Protein AF-A0A442M787-F1 (afdb_monomer)

Structure (mmCIF, N/CA/C/O backbone):
data_AF-A0A442M787-F1
#
_entry.id   AF-A0A442M787-F1
#
loop_
_atom_site.group_PDB
_atom_site.id
_atom_site.type_symbol
_atom_site.label_atom_id
_atom_site.label_alt_id
_atom_site.label_comp_id
_atom_site.label_asym_id
_atom_site.label_entity_id
_atom_site.label_seq_id
_atom_site.pdbx_PDB_ins_code
_atom_site.Cartn_x
_atom_site.Cartn_y
_atom_site.Cartn_z
_atom_site.occupancy
_atom_site.B_iso_or_equiv
_atom_site.auth_seq_id
_atom_site.auth_comp_id
_atom_site.auth_asym_id
_atom_site.auth_atom_id
_atom_site.pdbx_PDB_model_num
ATOM 1 N N . MET A 1 1 ? -16.142 -6.044 29.578 1.00 60.75 1 MET A N 1
ATOM 2 C CA . MET A 1 1 ? -14.781 -5.580 29.220 1.00 60.75 1 MET A CA 1
ATOM 3 C C . MET A 1 1 ? -14.804 -5.145 27.765 1.00 60.75 1 MET A C 1
ATOM 5 O O . MET A 1 1 ? -15.437 -5.824 26.966 1.00 60.75 1 MET A O 1
ATOM 9 N N . THR A 1 2 ? -14.197 -4.014 27.416 1.00 80.69 2 THR A N 1
ATOM 10 C CA . THR A 1 2 ? -14.057 -3.594 26.015 1.00 80.69 2 THR A CA 1
ATOM 11 C C . THR A 1 2 ? -13.002 -4.464 25.328 1.00 80.69 2 THR A C 1
ATOM 13 O O . THR A 1 2 ? -11.951 -4.735 25.904 1.00 80.69 2 THR A O 1
ATOM 16 N N . ALA A 1 3 ? -13.282 -4.941 24.113 1.00 85.12 3 ALA A N 1
ATOM 17 C CA . ALA A 1 3 ? -12.311 -5.724 23.349 1.00 85.12 3 ALA A CA 1
ATOM 18 C C . ALA A 1 3 ? -11.060 -4.873 23.031 1.00 85.12 3 ALA A C 1
ATOM 20 O O . ALA A 1 3 ? -11.223 -3.689 22.701 1.00 85.12 3 ALA A O 1
ATOM 21 N N . PRO A 1 4 ? -9.838 -5.434 23.087 1.00 93.00 4 PRO A N 1
AT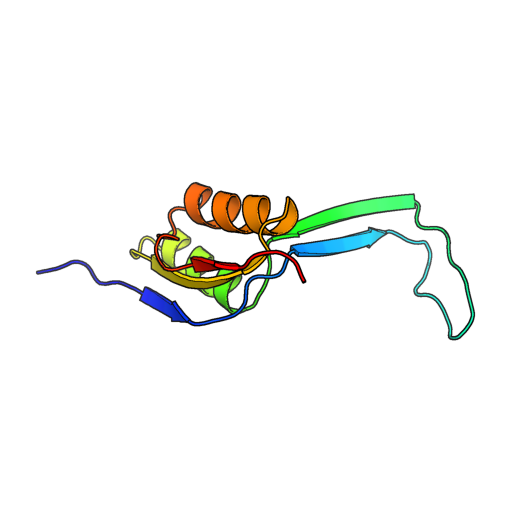OM 22 C CA . PRO A 1 4 ? -8.616 -4.694 22.781 1.00 93.00 4 PRO A CA 1
ATOM 23 C C . PRO A 1 4 ? -8.618 -4.162 21.336 1.00 93.00 4 PRO A C 1
ATOM 25 O O . PRO A 1 4 ? -9.274 -4.719 20.451 1.00 93.00 4 PRO A O 1
ATOM 28 N N . LEU A 1 5 ? -7.907 -3.054 21.118 1.00 96.56 5 LEU A N 1
ATOM 29 C CA . LEU A 1 5 ? -7.726 -2.390 19.825 1.00 96.56 5 LEU A CA 1
ATOM 30 C C . LEU A 1 5 ? -6.231 -2.153 19.598 1.00 96.56 5 LEU A C 1
ATOM 32 O O . LEU A 1 5 ? -5.564 -1.591 20.465 1.00 96.56 5 LEU A O 1
ATOM 36 N N . VAL A 1 6 ? -5.726 -2.543 18.429 1.00 98.19 6 VAL A N 1
ATOM 37 C CA . VAL A 1 6 ? -4.372 -2.214 17.969 1.00 98.19 6 VAL A CA 1
ATOM 38 C C . VAL A 1 6 ? -4.454 -1.059 16.981 1.00 98.19 6 VAL A C 1
ATOM 40 O O . VAL A 1 6 ? -4.896 -1.231 15.843 1.00 98.19 6 VAL A O 1
ATOM 43 N N . THR A 1 7 ? -4.000 0.114 17.408 1.00 98.25 7 THR A N 1
ATOM 44 C CA . THR A 1 7 ? -3.854 1.276 16.530 1.00 98.25 7 THR A CA 1
ATOM 45 C C . THR A 1 7 ? -2.433 1.327 15.994 1.00 98.25 7 THR A C 1
ATOM 47 O O . THR A 1 7 ? -1.479 1.380 16.768 1.00 98.25 7 THR A O 1
ATOM 50 N N . VAL A 1 8 ? -2.289 1.335 14.672 1.00 98.69 8 VAL A N 1
ATOM 51 C CA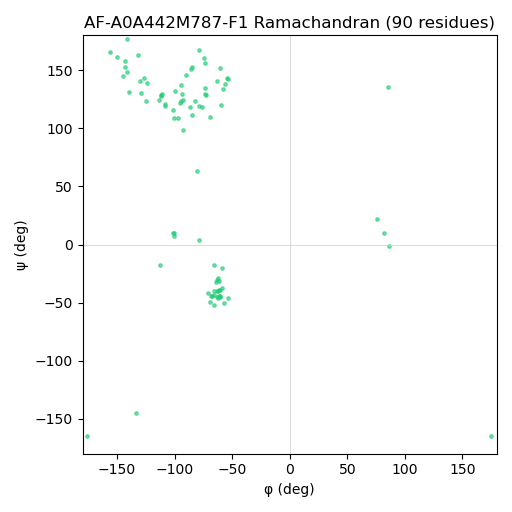 . VAL A 1 8 ? -0.992 1.439 14.005 1.00 98.69 8 VAL A CA 1
ATOM 52 C C . VAL A 1 8 ? -0.860 2.817 13.379 1.00 98.69 8 VAL A C 1
ATOM 54 O O . VAL A 1 8 ? -1.658 3.196 12.528 1.00 98.69 8 VAL A O 1
ATOM 57 N N . PHE A 1 9 ? 0.165 3.558 13.793 1.00 98.50 9 PHE A N 1
ATOM 58 C CA . PHE A 1 9 ? 0.568 4.808 13.159 1.00 98.50 9 PHE A CA 1
ATOM 59 C C . PHE A 1 9 ? 1.779 4.537 12.268 1.00 98.50 9 PHE A C 1
ATOM 61 O O . PHE A 1 9 ? 2.832 4.136 12.767 1.00 98.50 9 PHE A O 1
ATOM 68 N N . GLY A 1 10 ? 1.654 4.716 10.954 1.00 97.75 10 GLY A N 1
ATOM 69 C CA . GLY A 1 10 ? 2.772 4.414 10.064 1.00 97.75 10 GLY A CA 1
ATOM 70 C C . GLY A 1 10 ? 2.483 4.543 8.577 1.00 97.75 10 GLY A C 1
ATOM 71 O O . GLY A 1 10 ? 1.498 5.144 8.156 1.00 97.75 10 GLY A O 1
ATOM 72 N N . SER A 1 11 ? 3.383 3.977 7.772 1.00 97.75 11 SER A N 1
ATOM 73 C CA . SER A 1 11 ? 3.335 4.100 6.317 1.00 97.75 11 SER A CA 1
ATOM 74 C C . SER A 1 11 ? 2.450 3.053 5.637 1.00 97.75 11 SER A C 1
ATOM 76 O O . SER A 1 11 ? 2.319 1.914 6.104 1.00 97.75 11 SER A O 1
ATOM 78 N N . LEU A 1 12 ? 1.907 3.461 4.489 1.00 98.31 12 LEU A N 1
ATOM 79 C CA . LEU A 1 12 ? 1.201 2.650 3.500 1.00 98.31 12 LEU A CA 1
ATOM 80 C C . LEU A 1 12 ? 1.906 2.860 2.165 1.00 98.31 12 LEU A C 1
ATOM 82 O O . LEU A 1 12 ? 2.065 4.004 1.749 1.00 98.31 12 LEU A O 1
ATOM 86 N N . HIS A 1 13 ? 2.363 1.788 1.528 1.00 97.00 13 HIS A N 1
ATOM 87 C CA . HIS A 1 13 ? 3.064 1.870 0.246 1.00 97.00 13 HIS A CA 1
ATOM 88 C C . HIS A 1 13 ? 2.358 1.010 -0.792 1.00 97.00 13 HIS A C 1
ATOM 90 O O . HIS A 1 13 ? 1.960 -0.115 -0.489 1.00 97.00 13 HIS A O 1
ATOM 96 N N . TYR A 1 14 ? 2.252 1.522 -2.012 1.00 97.25 14 TYR A N 1
ATOM 97 C CA . TYR A 1 14 ? 1.879 0.730 -3.173 1.00 97.25 14 TYR A CA 1
ATOM 98 C C . TYR A 1 14 ? 3.165 0.230 -3.835 1.00 97.25 14 TYR A C 1
ATOM 100 O O . TYR A 1 14 ? 3.852 0.976 -4.532 1.00 97.25 14 TYR A O 1
ATOM 108 N N . ASP A 1 15 ? 3.536 -1.013 -3.545 1.00 96.56 15 ASP A N 1
ATOM 109 C CA . ASP A 1 15 ? 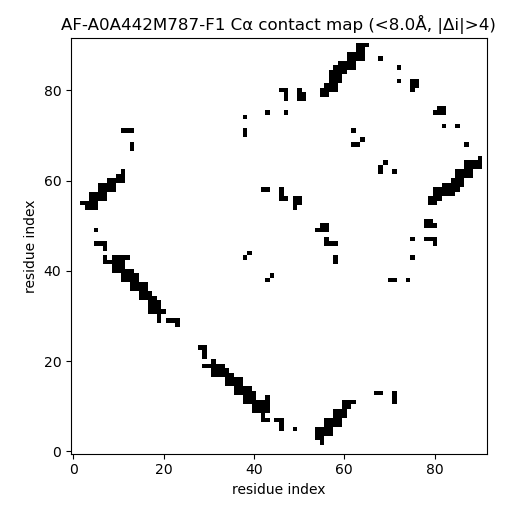4.776 -1.608 -4.029 1.00 96.56 15 ASP A CA 1
ATOM 110 C C . ASP A 1 15 ? 4.566 -2.118 -5.465 1.00 96.56 15 ASP A C 1
ATOM 112 O O . ASP A 1 15 ? 3.684 -2.942 -5.719 1.00 96.56 15 ASP A O 1
ATOM 116 N N . ILE A 1 16 ? 5.389 -1.652 -6.407 1.00 96.44 16 ILE A N 1
ATOM 117 C CA . ILE A 1 16 ? 5.405 -2.132 -7.796 1.00 96.44 16 ILE A CA 1
ATOM 118 C C . ILE A 1 16 ? 6.515 -3.171 -7.922 1.00 96.44 16 ILE A C 1
ATOM 120 O O . ILE A 1 16 ? 7.701 -2.844 -7.870 1.00 96.44 16 ILE A O 1
ATOM 124 N N . MET A 1 17 ? 6.127 -4.432 -8.074 1.00 95.88 17 MET A N 1
ATOM 125 C CA . MET A 1 17 ? 7.054 -5.545 -8.256 1.00 95.88 17 MET A CA 1
ATOM 126 C C . MET A 1 17 ? 7.202 -5.805 -9.753 1.00 95.88 17 MET A C 1
ATOM 128 O O . MET A 1 17 ? 6.210 -6.082 -10.422 1.00 95.88 17 MET A O 1
ATOM 132 N N . VAL A 1 18 ? 8.425 -5.723 -10.276 1.00 96.69 18 VAL A N 1
ATOM 133 C CA . VAL A 1 18 ? 8.731 -5.997 -11.687 1.00 96.69 18 VAL A CA 1
ATOM 134 C C . VAL A 1 18 ? 9.557 -7.272 -11.775 1.00 96.69 18 VAL A C 1
ATOM 136 O O . VAL A 1 18 ? 10.582 -7.396 -11.105 1.00 96.69 18 VAL A O 1
ATOM 139 N N . GLU A 1 19 ? 9.119 -8.205 -12.612 1.00 96.88 19 GLU A N 1
ATOM 140 C CA . GLU A 1 19 ? 9.852 -9.426 -12.929 1.00 96.88 19 GLU A CA 1
ATOM 141 C C . GLU A 1 19 ? 10.714 -9.185 -14.170 1.00 96.88 19 GLU A C 1
ATOM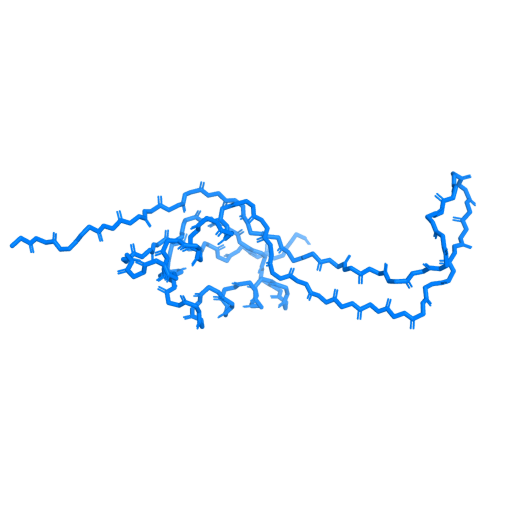 143 O O . GLU A 1 19 ? 10.233 -8.759 -15.226 1.00 96.88 19 GLU A O 1
ATOM 148 N N . ALA A 1 20 ? 12.015 -9.427 -14.033 1.00 96.88 20 ALA A N 1
ATOM 149 C CA . ALA A 1 20 ? 13.013 -9.203 -15.070 1.00 96.88 20 ALA A CA 1
ATOM 150 C C . ALA A 1 20 ? 14.080 -10.310 -15.025 1.00 96.88 20 ALA A C 1
ATOM 152 O O . ALA A 1 20 ? 14.243 -10.945 -13.982 1.00 96.88 20 ALA A O 1
ATOM 153 N N . PRO A 1 21 ? 14.812 -10.550 -16.129 1.00 96.19 21 PRO A N 1
ATOM 154 C CA . PRO A 1 21 ? 15.852 -11.580 -16.165 1.00 96.19 21 PRO A CA 1
ATOM 155 C C . PRO A 1 21 ? 16.995 -11.343 -15.166 1.00 96.19 21 PRO A C 1
ATOM 157 O O . PRO A 1 21 ? 17.576 -1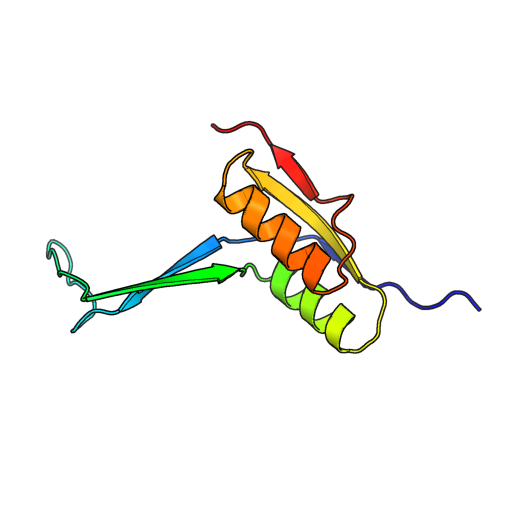2.305 -14.673 1.00 96.19 21 PRO A O 1
ATOM 160 N N . ASP A 1 22 ? 17.318 -10.078 -14.875 1.00 95.25 22 ASP A N 1
ATOM 161 C CA . ASP A 1 22 ? 18.337 -9.683 -13.897 1.00 95.25 22 ASP A CA 1
ATOM 162 C C . ASP A 1 22 ? 18.060 -8.261 -13.369 1.00 95.25 22 ASP A C 1
ATOM 164 O O . ASP A 1 22 ? 17.273 -7.498 -13.942 1.00 95.25 22 ASP A O 1
ATOM 168 N N . ARG A 1 23 ? 18.718 -7.887 -12.270 1.00 95.19 23 ARG A N 1
ATOM 169 C CA . ARG A 1 23 ? 18.695 -6.531 -11.721 1.00 95.19 23 ARG A CA 1
ATOM 170 C C . ARG A 1 23 ? 19.548 -5.599 -12.597 1.00 95.19 23 ARG A C 1
ATOM 172 O O . ARG A 1 23 ? 20.728 -5.893 -12.790 1.00 95.19 23 ARG A O 1
ATOM 179 N N . PRO A 1 24 ? 19.023 -4.433 -13.024 1.00 95.75 24 PRO A N 1
ATOM 180 C CA . PRO A 1 24 ? 19.781 -3.489 -13.840 1.00 95.75 24 PRO A CA 1
ATOM 181 C C . PRO A 1 24 ? 21.096 -3.059 -13.186 1.00 95.75 24 PRO A C 1
ATOM 183 O O . PRO A 1 24 ? 21.145 -2.751 -11.987 1.00 95.75 24 PRO A O 1
ATOM 186 N N . ARG A 1 25 ? 22.160 -2.974 -13.986 1.00 96.69 25 ARG A N 1
ATOM 187 C CA . ARG A 1 25 ? 23.399 -2.292 -13.595 1.00 96.69 25 ARG A CA 1
ATOM 188 C C . ARG A 1 25 ? 23.244 -0.778 -13.743 1.00 96.69 25 ARG A C 1
ATOM 190 O O . ARG A 1 25 ? 22.311 -0.267 -14.359 1.00 96.69 25 ARG A O 1
ATOM 197 N N . LYS A 1 26 ? 24.190 -0.022 -13.181 1.00 96.88 26 LYS A N 1
ATOM 198 C CA . LYS A 1 26 ? 24.199 1.441 -13.307 1.00 96.88 26 LYS A CA 1
ATOM 199 C C . LYS A 1 26 ? 24.285 1.844 -14.787 1.00 96.88 26 LYS A C 1
ATOM 201 O O . LYS A 1 26 ? 25.273 1.530 -15.442 1.00 96.88 26 LYS A O 1
ATOM 206 N N . GLY A 1 27 ? 23.282 2.578 -15.267 1.00 97.00 27 GLY A N 1
ATOM 207 C CA . GLY A 1 27 ? 23.204 3.073 -16.647 1.00 97.00 27 GLY A CA 1
ATOM 208 C C . GLY A 1 27 ? 22.591 2.093 -17.650 1.00 97.00 27 GLY A C 1
ATOM 209 O O . GLY A 1 27 ? 22.451 2.436 -18.818 1.00 97.00 27 GLY A O 1
ATOM 210 N N . GLU A 1 28 ? 22.209 0.896 -17.214 1.00 97.44 28 GLU A N 1
ATOM 211 C CA . GLU A 1 28 ? 21.569 -0.104 -18.063 1.00 97.44 28 GLU A CA 1
ATOM 212 C C . GLU A 1 28 ? 20.042 0.054 -18.050 1.00 97.44 28 GLU A C 1
ATOM 214 O O . GLU A 1 28 ? 19.448 0.390 -17.025 1.00 97.44 28 GLU A O 1
ATOM 219 N N . THR A 1 29 ? 19.403 -0.225 -19.189 1.00 95.94 29 THR A N 1
ATOM 220 C CA . THR A 1 29 ? 17.948 -0.403 -19.283 1.00 95.94 29 THR A CA 1
ATOM 221 C C . THR A 1 29 ? 17.655 -1.881 -19.513 1.00 95.94 29 THR A C 1
ATOM 223 O O . THR A 1 29 ? 18.085 -2.436 -20.520 1.00 95.94 29 THR A O 1
ATOM 226 N N . VAL A 1 30 ? 16.921 -2.513 -18.591 1.00 96.38 30 VAL A N 1
ATOM 227 C CA . VAL A 1 30 ? 16.506 -3.923 -18.689 1.00 96.38 30 VAL A CA 1
ATOM 228 C C . VAL A 1 30 ? 14.997 -3.987 -18.889 1.00 96.38 30 VAL A C 1
ATOM 230 O O . VAL A 1 30 ? 14.238 -3.399 -18.120 1.00 96.38 30 VAL A O 1
ATOM 233 N N . THR A 1 31 ? 14.553 -4.720 -19.907 1.00 96.69 31 THR A N 1
ATOM 234 C CA . THR A 1 31 ? 13.129 -4.964 -20.155 1.00 96.69 31 THR A CA 1
ATOM 235 C C . THR A 1 31 ? 12.613 -6.057 -19.219 1.00 96.69 31 THR A C 1
ATOM 237 O O . THR A 1 31 ? 13.088 -7.193 -19.250 1.00 96.69 31 THR A O 1
ATOM 240 N N . GLY A 1 32 ? 11.634 -5.713 -18.378 1.00 96.38 32 GLY A N 1
ATOM 241 C CA . GLY A 1 32 ? 10.869 -6.687 -17.599 1.00 96.38 32 GLY A CA 1
ATOM 242 C C . GLY A 1 32 ? 9.873 -7.452 -18.472 1.00 96.38 32 GLY A C 1
ATOM 243 O O . GLY A 1 32 ? 9.519 -7.004 -19.560 1.00 96.38 32 GLY A O 1
ATOM 244 N N . HIS A 1 33 ? 9.411 -8.603 -17.995 1.00 97.12 33 HIS A N 1
ATOM 245 C CA . HIS A 1 33 ? 8.429 -9.436 -18.705 1.00 97.12 33 HIS A CA 1
ATOM 246 C C . HIS A 1 33 ? 7.069 -9.498 -18.000 1.00 97.12 33 HIS A C 1
ATOM 248 O O . HIS A 1 33 ? 6.072 -9.827 -18.637 1.00 97.12 33 HIS A O 1
ATOM 254 N N . ALA A 1 34 ? 7.006 -9.143 -16.717 1.00 97.62 34 ALA A N 1
ATOM 255 C CA . ALA A 1 34 ? 5.760 -8.998 -15.976 1.00 97.62 34 ALA A CA 1
ATOM 256 C C . ALA A 1 34 ? 5.907 -7.948 -14.871 1.00 97.62 34 ALA A C 1
ATOM 258 O O . ALA A 1 34 ? 7.014 -7.604 -14.450 1.00 97.62 34 ALA A O 1
ATOM 259 N N . TRP A 1 35 ? 4.777 -7.444 -14.385 1.00 97.00 35 TRP A N 1
ATOM 260 C CA . TRP A 1 35 ? 4.730 -6.654 -13.163 1.00 97.00 35 TRP A CA 1
ATOM 261 C C . TRP A 1 35 ? 3.451 -6.963 -12.390 1.00 97.00 35 TRP A C 1
ATOM 263 O O . TRP A 1 35 ? 2.433 -7.334 -12.976 1.00 97.00 35 TRP A O 1
ATOM 273 N N . GLN A 1 36 ? 3.503 -6.795 -11.073 1.00 96.50 36 GLN A N 1
ATOM 274 C CA . GLN A 1 36 ? 2.338 -6.919 -10.207 1.00 96.50 36 GLN A CA 1
ATOM 275 C C . GLN A 1 36 ? 2.398 -5.916 -9.050 1.00 96.50 36 GLN A C 1
ATOM 277 O O . GLN A 1 36 ? 3.482 -5.627 -8.530 1.00 96.50 36 GLN A O 1
ATOM 282 N N . PRO A 1 37 ? 1.249 -5.381 -8.614 1.00 96.06 37 PRO A N 1
ATOM 283 C CA . PRO A 1 37 ? 1.195 -4.519 -7.449 1.00 96.06 37 PRO A CA 1
ATOM 284 C C . PRO A 1 37 ? 1.093 -5.315 -6.148 1.00 96.06 37 PRO A C 1
ATOM 286 O O . PRO A 1 37 ? 0.510 -6.400 -6.091 1.00 96.06 37 PRO A O 1
ATOM 289 N N . LYS A 1 38 ? 1.585 -4.728 -5.059 1.00 95.88 38 LYS A N 1
ATOM 290 C CA . LYS A 1 38 ? 1.377 -5.230 -3.703 1.00 95.88 38 LYS A CA 1
ATOM 291 C C . LYS A 1 38 ? 1.114 -4.074 -2.746 1.00 95.88 38 LYS A C 1
ATOM 293 O O . LYS A 1 38 ? 1.860 -3.106 -2.696 1.00 95.88 38 LYS A O 1
ATOM 298 N N . CYS A 1 39 ? 0.065 -4.194 -1.940 1.00 96.50 39 CYS A N 1
ATOM 299 C CA . CYS A 1 39 ? -0.161 -3.261 -0.840 1.00 96.50 39 CYS A CA 1
ATOM 300 C C . CYS A 1 39 ? 0.799 -3.589 0.310 1.00 96.50 39 CYS A C 1
ATOM 302 O O . CYS A 1 39 ? 0.750 -4.688 0.869 1.00 96.50 39 CYS A O 1
ATOM 304 N N . GLY A 1 40 ? 1.664 -2.636 0.638 1.00 94.62 40 GLY A N 1
ATOM 305 C CA . GLY A 1 40 ? 2.719 -2.751 1.632 1.00 94.62 40 GLY A CA 1
ATOM 306 C C . GLY A 1 40 ? 2.774 -1.549 2.575 1.00 94.62 40 GLY A C 1
ATOM 307 O O . GLY A 1 40 ? 1.759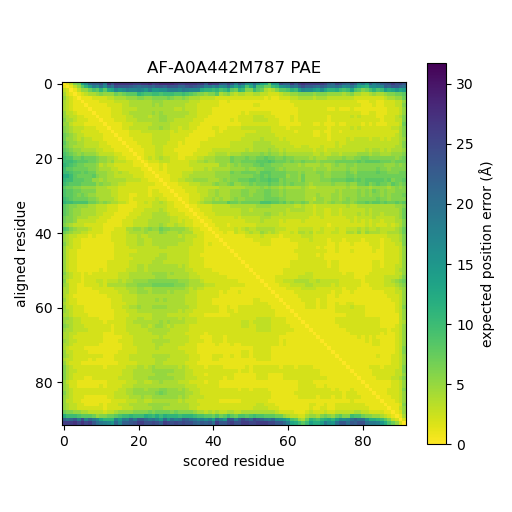 -0.969 2.964 1.00 94.62 40 GLY A O 1
ATOM 308 N N . GLY A 1 41 ? 3.992 -1.187 2.975 1.00 95.50 41 GLY A N 1
ATOM 309 C CA . GLY A 1 41 ? 4.242 -0.273 4.089 1.00 95.50 41 GLY A CA 1
ATOM 310 C C . GLY A 1 41 ? 4.265 -1.015 5.426 1.00 95.50 41 GLY A C 1
ATOM 311 O O . GLY A 1 41 ? 3.442 -1.890 5.705 1.00 95.50 41 GLY A O 1
ATOM 312 N N . LYS A 1 42 ? 5.252 -0.699 6.274 1.00 97.25 42 LYS A N 1
ATOM 313 C CA . LYS A 1 42 ? 5.432 -1.402 7.558 1.00 97.25 42 LYS A CA 1
ATOM 314 C C . LYS A 1 42 ? 4.194 -1.247 8.449 1.00 97.25 42 LYS A C 1
ATOM 316 O O . LYS A 1 42 ? 3.798 -2.222 9.080 1.00 97.25 42 LYS A O 1
ATOM 321 N N . GLY A 1 43 ? 3.577 -0.061 8.449 1.00 98.00 43 GLY A N 1
ATOM 322 C CA . GLY A 1 43 ? 2.352 0.211 9.201 1.00 98.00 43 GLY A CA 1
ATOM 323 C C . GLY A 1 43 ? 1.168 -0.602 8.678 1.00 98.00 43 GLY A C 1
ATOM 324 O O . GLY A 1 43 ? 0.571 -1.366 9.434 1.00 98.00 43 GLY A O 1
ATOM 325 N N . GLY A 1 44 ? 0.903 -0.539 7.369 1.00 97.88 44 GLY A N 1
ATOM 326 C CA . GLY A 1 44 ? -0.147 -1.347 6.738 1.00 97.88 44 GLY A CA 1
ATOM 327 C C . GLY A 1 44 ? -0.014 -2.846 7.031 1.00 97.88 44 GLY A C 1
ATOM 328 O O . GLY A 1 44 ? -0.979 -3.488 7.446 1.00 97.88 44 GLY A O 1
ATOM 329 N N . ASN A 1 45 ? 1.199 -3.395 6.915 1.00 98.25 45 ASN A N 1
ATOM 330 C CA . ASN A 1 45 ? 1.465 -4.808 7.201 1.00 98.25 45 ASN A CA 1
ATOM 331 C C . ASN A 1 45 ? 1.182 -5.186 8.664 1.00 98.25 45 ASN A C 1
ATOM 333 O O . ASN A 1 45 ? 0.631 -6.259 8.922 1.00 98.25 45 ASN A O 1
ATOM 337 N N . GLN A 1 46 ? 1.536 -4.327 9.623 1.00 98.56 46 GLN A N 1
ATOM 338 C CA . GLN A 1 46 ? 1.264 -4.567 11.043 1.00 98.56 46 GLN A CA 1
ATOM 339 C C . GLN A 1 46 ? -0.237 -4.502 11.349 1.00 98.56 46 GLN A C 1
ATOM 341 O O . GLN A 1 46 ? -0.751 -5.398 12.018 1.00 98.56 46 GLN A O 1
ATOM 346 N N . ALA A 1 47 ? -0.953 -3.509 10.809 1.00 98.44 47 ALA A N 1
ATOM 347 C CA . ALA A 1 47 ? -2.393 -3.348 11.029 1.00 98.44 47 ALA A CA 1
ATOM 348 C C . ALA A 1 47 ? -3.185 -4.552 10.493 1.00 98.44 47 ALA A C 1
ATOM 350 O O . ALA A 1 47 ? -3.995 -5.159 11.194 1.00 98.44 47 ALA A O 1
ATOM 351 N N . VAL A 1 48 ? -2.859 -4.980 9.271 1.00 98.25 48 VAL A N 1
ATOM 352 C CA . VAL A 1 48 ? -3.434 -6.181 8.655 1.00 98.25 48 VAL A CA 1
ATOM 353 C C . VAL A 1 48 ? -3.111 -7.442 9.457 1.00 98.25 48 VAL A C 1
ATOM 355 O O . VAL A 1 48 ? -3.962 -8.320 9.588 1.00 98.25 48 VAL A O 1
ATOM 358 N N . SER A 1 49 ? -1.895 -7.558 9.994 1.00 98.25 49 SER A N 1
ATOM 359 C CA . SER A 1 49 ? -1.508 -8.720 10.802 1.00 98.25 49 SER A CA 1
ATOM 360 C C . SER A 1 49 ? -2.300 -8.790 12.109 1.00 98.25 49 SER A C 1
ATOM 362 O O . SER A 1 49 ? -2.753 -9.870 12.478 1.00 98.25 49 SER A O 1
ATOM 364 N N . ALA A 1 50 ? -2.536 -7.650 12.767 1.00 98.00 50 ALA A N 1
ATOM 365 C CA . ALA A 1 50 ? -3.377 -7.582 13.960 1.00 98.00 50 ALA A CA 1
ATOM 366 C C . ALA A 1 50 ? -4.834 -7.977 13.662 1.00 98.00 50 ALA A C 1
ATOM 368 O O . ALA A 1 50 ? -5.397 -8.808 14.377 1.00 98.00 50 ALA A O 1
ATOM 369 N N . ALA A 1 51 ? -5.410 -7.462 12.568 1.00 97.69 51 ALA A N 1
ATOM 370 C CA . ALA A 1 51 ? -6.759 -7.829 12.131 1.00 97.69 51 ALA A CA 1
ATOM 371 C C . ALA A 1 51 ? -6.880 -9.3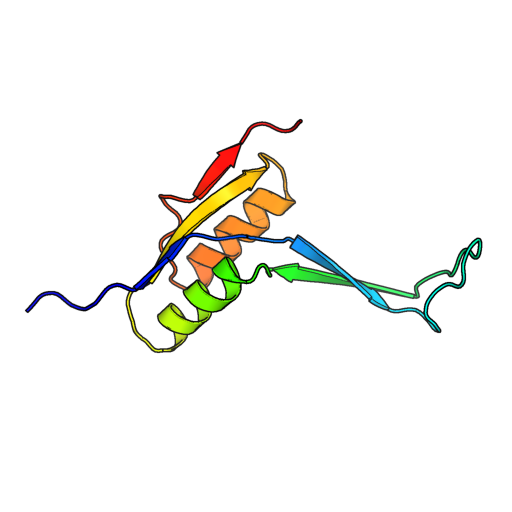33 11.826 1.00 97.69 51 ALA A C 1
ATOM 373 O O . ALA A 1 51 ? -7.810 -9.995 12.284 1.00 97.69 51 ALA A O 1
ATOM 374 N N . ARG A 1 52 ? -5.892 -9.908 11.127 1.00 97.25 52 ARG A N 1
ATOM 375 C CA . ARG A 1 52 ? -5.817 -11.354 10.842 1.00 97.25 52 ARG A CA 1
ATOM 376 C C . ARG A 1 52 ? -5.698 -12.220 12.095 1.00 97.25 52 ARG A C 1
ATOM 378 O O . ARG A 1 52 ? -6.158 -13.355 12.077 1.00 97.25 52 ARG A O 1
ATOM 385 N N . ALA A 1 53 ? -5.104 -11.698 13.165 1.00 97.25 53 ALA A N 1
ATOM 386 C CA . ALA A 1 53 ? -5.031 -12.369 14.460 1.00 97.25 53 ALA A CA 1
ATOM 387 C C . ALA A 1 53 ? -6.341 -12.272 15.273 1.00 97.25 53 ALA A C 1
ATOM 389 O O . ALA A 1 53 ? -6.385 -12.720 16.416 1.00 97.25 53 ALA A O 1
ATOM 390 N N . GLY A 1 54 ? -7.404 -11.680 14.713 1.00 96.31 54 GLY A N 1
ATOM 391 C CA . GLY A 1 54 ? -8.707 -11.541 15.368 1.00 96.31 54 GLY A CA 1
ATOM 392 C C . GLY A 1 54 ? -8.804 -10.359 16.335 1.00 96.31 54 GLY A C 1
ATOM 393 O O . GLY A 1 54 ? -9.790 -10.242 17.063 1.00 96.31 54 GLY A O 1
ATOM 394 N N . VAL A 1 55 ? -7.808 -9.469 16.356 1.00 97.19 55 VAL A N 1
ATOM 395 C CA . VAL A 1 55 ? -7.832 -8.253 17.177 1.00 97.19 55 VAL A CA 1
ATOM 396 C C . VAL A 1 55 ? -8.350 -7.096 16.333 1.00 97.19 55 VAL A C 1
ATOM 398 O O . VAL A 1 55 ? -7.948 -6.930 15.184 1.00 97.19 55 VAL A O 1
ATOM 401 N N . ARG A 1 56 ? -9.221 -6.251 16.898 1.00 97.62 56 ARG A N 1
ATOM 402 C CA . ARG A 1 56 ? -9.645 -5.028 16.202 1.00 97.62 56 ARG A CA 1
ATOM 403 C C . ARG A 1 56 ? -8.411 -4.189 15.877 1.00 97.62 56 ARG A C 1
ATOM 405 O O . ARG A 1 56 ? -7.572 -3.980 16.755 1.00 97.62 56 ARG A O 1
ATOM 412 N N . SER A 1 57 ? -8.315 -3.691 14.649 1.00 98.50 57 SER A N 1
ATOM 413 C CA . SER A 1 57 ? -7.188 -2.867 14.220 1.00 98.50 57 SER A CA 1
ATOM 414 C C . SER A 1 57 ? -7.656 -1.588 13.544 1.00 98.50 57 SER A C 1
ATOM 416 O O . SER A 1 57 ? -8.623 -1.610 12.787 1.00 98.50 57 SER A O 1
ATOM 418 N N . ALA A 1 58 ? -6.961 -0.487 13.821 1.00 98.50 58 ALA A N 1
ATOM 419 C CA . ALA A 1 58 ? -7.142 0.796 13.156 1.00 98.50 58 ALA A CA 1
ATOM 420 C C . ALA A 1 58 ? -5.805 1.301 12.609 1.00 98.50 58 ALA A C 1
ATOM 422 O O . ALA A 1 58 ? -4.761 1.125 13.242 1.00 98.50 58 ALA A O 1
ATOM 423 N N . MET A 1 59 ? -5.844 1.948 11.448 1.00 98.75 59 MET A N 1
ATOM 424 C CA . MET A 1 59 ? -4.679 2.528 10.791 1.00 98.75 59 MET A CA 1
ATOM 425 C C . MET A 1 59 ? -4.761 4.053 10.818 1.00 98.75 59 MET A C 1
ATOM 427 O O . MET A 1 59 ? -5.756 4.634 10.389 1.00 98.75 59 MET A O 1
ATOM 431 N N . ILE A 1 60 ? -3.684 4.694 11.269 1.00 98.75 60 ILE A N 1
ATOM 432 C CA . ILE A 1 60 ? -3.462 6.134 11.153 1.00 98.75 60 ILE A CA 1
ATOM 433 C C . ILE A 1 60 ? -2.283 6.353 10.205 1.00 98.75 60 ILE A C 1
ATOM 435 O O . ILE A 1 60 ? -1.184 5.842 10.425 1.00 98.75 60 ILE A O 1
ATOM 439 N N . GLY A 1 61 ? -2.507 7.128 9.152 1.00 97.56 61 GLY A N 1
ATOM 440 C CA . GLY A 1 61 ? -1.499 7.400 8.133 1.00 97.56 61 GLY A CA 1
ATOM 441 C C . GLY A 1 61 ? -2.008 8.393 7.100 1.00 97.56 61 GLY A C 1
ATOM 442 O O . GLY A 1 61 ? -3.011 9.073 7.318 1.00 97.56 61 GLY A O 1
ATOM 443 N N . ALA A 1 62 ? -1.321 8.476 5.966 1.00 97.69 62 ALA A N 1
ATOM 444 C CA . ALA A 1 62 ? -1.773 9.267 4.833 1.00 97.69 62 ALA A CA 1
ATOM 445 C C . ALA A 1 62 ? -1.474 8.553 3.514 1.00 97.69 62 ALA A C 1
ATOM 447 O O . ALA A 1 62 ? -0.482 7.832 3.411 1.00 97.69 62 ALA A O 1
ATOM 448 N N . VAL A 1 63 ? -2.331 8.784 2.527 1.00 97.75 63 VAL A N 1
ATOM 449 C CA . VAL A 1 63 ? -2.176 8.347 1.135 1.00 97.75 63 VAL A CA 1
ATOM 450 C C . VAL A 1 63 ? -2.438 9.526 0.197 1.00 97.75 63 VAL A C 1
ATOM 452 O O . VAL A 1 63 ? -3.012 10.530 0.624 1.00 97.75 63 VAL A O 1
ATOM 455 N N . GLY A 1 64 ? -2.013 9.417 -1.061 1.00 97.00 64 GLY A N 1
ATOM 456 C CA . GLY A 1 64 ? -2.378 10.376 -2.106 1.00 97.00 64 GLY A CA 1
ATOM 457 C C . GLY A 1 64 ? -3.833 10.220 -2.558 1.00 97.00 64 GLY A C 1
ATOM 458 O O . GLY A 1 64 ? -4.425 9.151 -2.411 1.00 97.00 64 GLY A O 1
ATOM 459 N N . ASP A 1 65 ? -4.407 11.289 -3.105 1.00 96.94 65 ASP A N 1
ATOM 460 C CA . ASP A 1 65 ? -5.696 11.287 -3.804 1.00 96.94 65 ASP A CA 1
ATOM 461 C C . ASP A 1 65 ? -5.522 10.787 -5.245 1.00 96.94 65 ASP A C 1
ATOM 463 O O . ASP A 1 65 ? -5.681 11.512 -6.227 1.00 96.94 65 ASP A O 1
ATOM 467 N N . ASP A 1 66 ? -5.109 9.530 -5.361 1.00 96.31 66 ASP A N 1
ATOM 468 C CA . ASP A 1 66 ? -4.842 8.846 -6.620 1.00 96.31 66 ASP A CA 1
ATOM 469 C C . ASP A 1 66 ? -5.305 7.379 -6.553 1.00 96.31 66 ASP A C 1
ATOM 471 O O . ASP A 1 66 ? -5.815 6.899 -5.532 1.00 96.31 66 ASP A O 1
ATOM 475 N N . ASP A 1 67 ? -5.173 6.655 -7.666 1.00 96.00 67 ASP A N 1
ATOM 476 C CA . ASP A 1 67 ? -5.581 5.248 -7.741 1.00 96.00 67 ASP A CA 1
ATOM 477 C C . ASP A 1 67 ? -4.780 4.345 -6.793 1.00 96.00 67 ASP A C 1
ATOM 479 O O . ASP A 1 67 ? -5.318 3.363 -6.276 1.00 96.00 67 ASP A O 1
ATOM 483 N N . PHE A 1 68 ? -3.519 4.680 -6.507 1.00 96.38 68 PHE A N 1
ATOM 484 C CA . PHE A 1 68 ? -2.697 3.913 -5.573 1.00 96.38 68 PHE A CA 1
ATOM 485 C C . PHE A 1 68 ? -3.174 4.113 -4.135 1.00 96.38 68 PHE A C 1
ATOM 487 O O . PHE A 1 68 ? -3.290 3.145 -3.382 1.00 96.38 68 PHE A O 1
ATOM 494 N N . GLY A 1 69 ? -3.510 5.346 -3.757 1.00 97.19 69 GLY A N 1
ATOM 495 C CA . GLY A 1 69 ? -4.090 5.671 -2.463 1.00 97.19 69 GLY A CA 1
ATOM 496 C C . GLY A 1 69 ? -5.436 4.992 -2.241 1.00 97.19 69 GLY A C 1
ATOM 497 O O . GLY A 1 69 ? -5.631 4.374 -1.190 1.00 97.19 69 GLY A O 1
ATOM 498 N N . ARG A 1 70 ? -6.321 5.010 -3.249 1.00 97.31 70 ARG A N 1
ATOM 499 C CA . ARG A 1 70 ? -7.588 4.256 -3.228 1.00 97.31 70 ARG A CA 1
ATOM 500 C C . ARG A 1 70 ? -7.347 2.762 -3.009 1.00 97.31 70 ARG A C 1
ATOM 502 O O . ARG A 1 70 ? -7.883 2.196 -2.059 1.00 97.31 70 ARG A O 1
ATOM 509 N N . ALA A 1 71 ? -6.452 2.151 -3.789 1.00 97.69 71 ALA A N 1
ATOM 510 C CA . ALA A 1 71 ? -6.118 0.733 -3.650 1.00 97.69 71 ALA A CA 1
ATOM 511 C C . ALA A 1 71 ? -5.578 0.375 -2.251 1.00 97.69 71 ALA A C 1
ATOM 513 O O . ALA A 1 71 ? -5.902 -0.684 -1.707 1.00 97.69 71 ALA A O 1
ATOM 514 N N . LEU A 1 72 ? -4.778 1.255 -1.636 1.00 98.31 72 LEU A N 1
ATOM 515 C CA . LEU A 1 72 ? -4.250 1.047 -0.285 1.00 98.31 72 LEU A CA 1
ATOM 516 C C . LEU A 1 72 ? -5.345 1.098 0.785 1.00 98.31 72 LEU A C 1
ATOM 518 O O . LEU A 1 72 ? -5.355 0.248 1.679 1.00 98.31 72 LEU A O 1
ATOM 522 N N . VAL A 1 73 ? -6.261 2.067 0.699 1.00 98.19 73 VAL A N 1
ATOM 523 C CA . VAL A 1 73 ? -7.390 2.201 1.633 1.00 98.19 73 VAL A CA 1
ATOM 524 C C . VAL A 1 73 ? -8.355 1.024 1.492 1.00 98.19 73 VAL A C 1
ATOM 526 O O . VAL A 1 73 ? -8.733 0.427 2.505 1.00 98.19 73 VAL A O 1
ATOM 529 N N . ASP A 1 74 ? -8.673 0.623 0.262 1.00 98.00 74 ASP A N 1
ATOM 530 C CA . ASP A 1 74 ? -9.539 -0.525 -0.018 1.00 98.00 74 ASP A CA 1
ATOM 531 C C . ASP A 1 74 ? -8.927 -1.831 0.500 1.00 98.00 74 ASP A C 1
ATOM 533 O O . ASP A 1 74 ? -9.618 -2.654 1.106 1.00 98.00 74 ASP A O 1
ATOM 537 N N . ASN A 1 75 ? -7.609 -2.010 0.347 1.00 98.12 75 ASN A N 1
ATOM 538 C CA . ASN A 1 75 ? -6.904 -3.172 0.884 1.00 98.12 75 ASN A CA 1
ATOM 539 C C . ASN A 1 75 ? -6.929 -3.236 2.424 1.00 98.12 75 ASN A C 1
ATOM 541 O O . ASN A 1 75 ? -6.926 -4.331 2.987 1.00 98.12 75 ASN A O 1
ATOM 545 N N . LEU A 1 76 ? -6.940 -2.098 3.127 1.00 98.50 76 LEU A N 1
ATOM 546 C CA . LEU A 1 76 ? -7.114 -2.085 4.585 1.00 98.50 76 LEU A CA 1
ATOM 547 C C . LEU A 1 76 ? -8.538 -2.511 4.962 1.00 98.50 76 LEU A C 1
ATOM 549 O O . LEU A 1 76 ? -8.710 -3.422 5.777 1.00 98.50 76 LEU A O 1
ATOM 553 N N . ALA A 1 77 ? -9.541 -1.905 4.321 1.00 97.50 77 ALA A N 1
ATOM 554 C CA . ALA A 1 77 ? -10.949 -2.178 4.589 1.00 97.50 77 ALA A CA 1
ATOM 555 C C . ALA A 1 77 ? -11.310 -3.648 4.314 1.00 97.50 77 ALA A C 1
ATOM 557 O O . ALA A 1 77 ? -11.913 -4.307 5.162 1.00 97.50 77 ALA A O 1
ATOM 558 N N . CYS A 1 78 ? -10.862 -4.209 3.184 1.00 97.75 78 CYS A N 1
ATOM 559 C CA . CYS A 1 78 ? -11.138 -5.603 2.824 1.00 97.75 78 CYS A CA 1
ATOM 560 C C . CYS A 1 78 ? -10.477 -6.621 3.771 1.00 97.75 78 CYS A C 1
ATOM 562 O O . CYS A 1 78 ? -10.888 -7.779 3.827 1.00 97.75 78 CYS A O 1
ATOM 564 N N . ARG A 1 79 ? -9.469 -6.196 4.545 1.00 98.00 79 ARG A N 1
ATOM 565 C CA . ARG A 1 79 ? -8.777 -7.013 5.554 1.00 98.00 79 ARG A CA 1
ATOM 566 C C . ARG A 1 79 ? -9.243 -6.731 6.983 1.00 98.00 79 ARG A C 1
ATOM 568 O O . ARG A 1 79 ? -8.622 -7.228 7.919 1.00 98.00 79 ARG A O 1
ATOM 575 N N . GLY A 1 80 ? -10.321 -5.964 7.154 1.00 97.62 80 GLY A N 1
ATOM 576 C CA . GLY A 1 80 ? -10.922 -5.683 8.458 1.00 97.62 80 GLY A CA 1
ATOM 577 C C . GLY A 1 80 ? -10.155 -4.665 9.305 1.00 97.62 80 GLY A C 1
ATOM 578 O O . GLY A 1 80 ? -10.305 -4.661 10.526 1.00 97.62 80 GLY A O 1
ATOM 579 N N . VAL A 1 81 ? -9.326 -3.820 8.684 1.00 98.62 81 VAL A N 1
ATOM 580 C CA . VAL A 1 81 ? -8.649 -2.706 9.359 1.00 98.62 81 VAL A CA 1
ATOM 581 C C . VAL A 1 81 ? -9.490 -1.438 9.211 1.00 98.62 81 VAL A C 1
ATOM 583 O O . VAL A 1 81 ? -9.863 -1.060 8.103 1.00 98.62 81 VAL A O 1
ATOM 586 N N . ASP A 1 82 ? -9.757 -0.752 10.321 1.00 98.38 82 ASP A N 1
ATOM 587 C CA . ASP A 1 82 ? -10.417 0.554 10.328 1.00 98.38 82 ASP A CA 1
ATOM 588 C C . ASP A 1 82 ? -9.490 1.627 9.740 1.00 98.38 82 ASP A C 1
ATOM 590 O O . ASP A 1 82 ? -8.477 1.998 10.338 1.00 98.38 82 ASP A O 1
ATOM 594 N N . SER A 1 83 ? -9.837 2.118 8.552 1.00 98.12 83 SER A N 1
ATOM 595 C CA . SER A 1 83 ? -9.058 3.092 7.785 1.00 98.12 83 SER A CA 1
ATOM 596 C C . SER A 1 83 ? -9.573 4.531 7.901 1.00 98.12 83 SER A C 1
ATOM 598 O O . SER A 1 83 ? -9.042 5.411 7.230 1.00 98.12 83 SER A O 1
ATOM 600 N N . ARG A 1 84 ? -10.551 4.822 8.776 1.00 97.94 84 ARG A N 1
ATOM 601 C CA . ARG A 1 84 ? -11.145 6.174 8.924 1.00 97.94 84 ARG A CA 1
ATOM 602 C C . ARG A 1 84 ? -10.141 7.270 9.296 1.00 97.94 84 ARG A C 1
ATOM 604 O O . ARG A 1 84 ? -10.424 8.447 9.100 1.00 97.94 84 ARG A O 1
ATOM 611 N N . PHE A 1 85 ? -8.989 6.890 9.846 1.00 97.94 85 PHE A N 1
ATOM 612 C CA . PHE A 1 85 ? -7.916 7.805 10.245 1.00 97.94 85 PHE A CA 1
ATOM 613 C C . PHE A 1 85 ? -6.761 7.858 9.234 1.00 97.94 85 PHE A C 1
ATOM 615 O O . PHE A 1 85 ? -5.711 8.441 9.517 1.00 97.94 85 PHE A O 1
ATOM 622 N N . VAL A 1 86 ? -6.937 7.262 8.053 1.00 98.38 86 VAL A N 1
ATOM 623 C CA . VAL A 1 86 ? -6.026 7.439 6.924 1.00 98.38 86 VAL A CA 1
ATOM 624 C C . VAL A 1 86 ? -6.444 8.699 6.175 1.00 98.38 86 VAL A C 1
ATOM 626 O O . VAL A 1 86 ? -7.501 8.756 5.553 1.00 98.38 86 VAL A O 1
ATOM 629 N N . ARG A 1 87 ? -5.608 9.733 6.241 1.00 98.00 87 ARG A N 1
ATOM 630 C CA . ARG A 1 87 ? -5.843 10.985 5.522 1.00 98.00 87 ARG A CA 1
ATOM 631 C C . ARG A 1 87 ? -5.595 10.787 4.029 1.00 98.00 87 ARG A C 1
ATOM 633 O O . ARG A 1 87 ? -4.506 10.372 3.642 1.00 98.00 87 ARG A O 1
ATOM 640 N N . VAL A 1 88 ? -6.556 11.177 3.201 1.00 97.31 88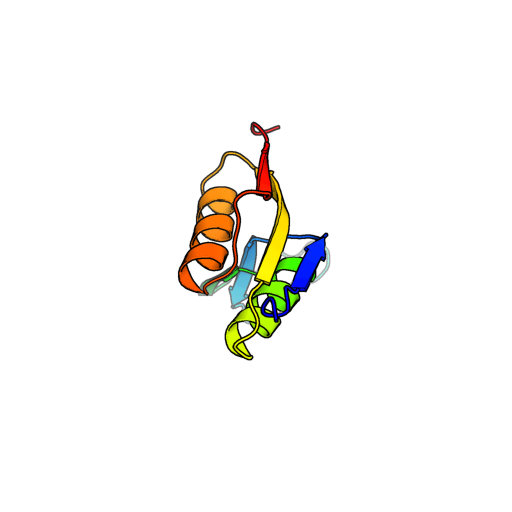 VAL A N 1
ATOM 641 C CA . VAL A 1 88 ? -6.346 11.339 1.758 1.00 97.31 88 VAL A CA 1
ATOM 642 C C . VAL A 1 88 ? -5.813 12.750 1.520 1.00 97.31 88 VAL A C 1
ATOM 644 O O . VAL A 1 88 ? -6.439 13.735 1.910 1.00 97.31 88 VAL A O 1
ATOM 647 N N . ALA A 1 89 ? -4.601 12.847 0.984 1.00 95.75 89 ALA A N 1
ATOM 648 C CA . ALA A 1 89 ? -3.938 14.105 0.677 1.00 95.75 89 ALA A CA 1
ATOM 649 C C . ALA A 1 89 ? -4.087 14.405 -0.822 1.00 95.75 89 ALA A C 1
ATOM 651 O O . ALA A 1 89 ? -3.790 13.512 -1.610 1.00 95.75 89 ALA A O 1
ATOM 652 N N . PRO A 1 90 ? -4.486 15.623 -1.234 1.00 91.50 90 PRO A N 1
ATOM 653 C CA . PRO A 1 90 ? -4.497 15.980 -2.651 1.00 91.50 90 PRO A CA 1
ATOM 654 C C . PRO A 1 90 ? -3.114 15.739 -3.273 1.00 91.50 90 PRO A C 1
ATOM 656 O O . PRO A 1 90 ? -2.095 15.921 -2.597 1.00 91.50 90 PRO A O 1
ATOM 659 N N . GLY A 1 91 ? -3.097 15.282 -4.529 1.00 73.25 91 GLY A N 1
ATOM 660 C CA . GLY A 1 91 ? -1.862 15.009 -5.268 1.00 73.25 91 GLY A CA 1
ATOM 661 C C . GLY A 1 91 ? -0.925 16.222 -5.283 1.00 73.25 91 GLY A C 1
ATOM 662 O O . GLY A 1 91 ? -1.393 17.362 -5.328 1.00 73.25 91 GLY A O 1
ATOM 663 N N . ALA A 1 92 ? 0.382 15.962 -5.189 1.00 51.50 92 ALA A N 1
ATOM 664 C CA . ALA A 1 92 ? 1.426 16.971 -5.376 1.00 51.50 92 ALA A CA 1
ATOM 665 C C . ALA A 1 92 ? 1.591 17.332 -6.857 1.00 51.50 92 ALA A C 1
ATOM 667 O O . ALA A 1 92 ? 1.451 16.413 -7.696 1.00 51.50 92 ALA A O 1
#

Solvent-accessible surface area (backbone atoms only — not comparable to full-atom values): 5286 Å² total; per-residue (Å²): 133,84,79,70,72,49,76,30,76,39,47,62,36,75,41,78,46,72,44,52,96,66,83,68,56,94,92,55,86,73,79,59,82,50,72,50,80,42,83,35,32,74,25,43,51,51,22,43,49,40,20,72,71,74,36,49,16,29,36,34,39,62,38,47,64,45,74,60,28,50,53,48,50,52,56,34,49,78,49,58,19,44,48,89,54,43,43,72,37,78,68,130

Foldseek 3Di:
DDADEAEFEWDKDWDKAFAFPDDDDVPDDGDTDDIDIDIDTPRLVVQLVCLVVVGAYEYAEEDEPDPSRVVNLVVCVVSRYHDPNYHYDYDD

Sequence (92 aa):
MTAPLVTVFGSLHYDIMVEAPDRPRKG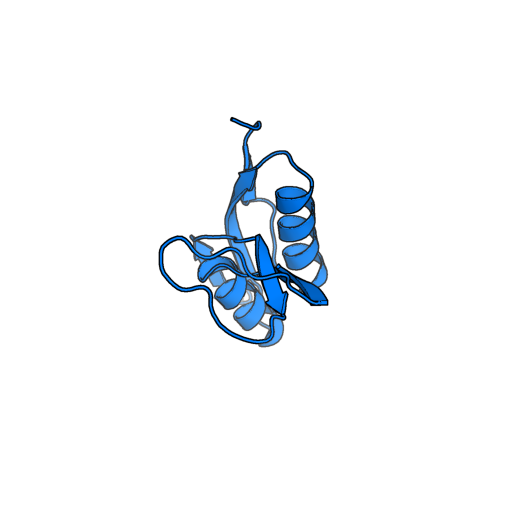ETVTGHAWQPKCGGKGGNQAVSAARAGVRSAMIGAVGDDDFGRALVDNLACRGVDSRFVRVAPGA

Radius of gyration: 16.26 Å; Cα contacts (8 Å, |Δi|>4): 177; chains: 1; bounding box: 39×29×49 Å

Secondary structure (DSSP, 8-state):
-PPPEEEEES--EEEEEEE-SSPPPTT-----SEEEEEEE-HHHHHHHHHHHTT-EEEEEEEEESSHHHHHHHHHHHHTTEEEEEEEEEPP-

Nearest PDB structures (foldseek):
  8cqx-assembly1_A  TM=9.350E-01  e=8.560E-10  Thermus sp.
  6znx-assembly1_A  TM=8.813E-01  e=2.006E-09  Thermus sp. 2.9
  1rk2-assembly2_C  TM=8.500E-01  e=8.477E-09  Escherichia coli
  7agh-assembly1_B  TM=8.691E-01  e=4.083E-08  Escherichia coli K-12
  7agh-assembly2_A  TM=8.628E-01  e=6.897E-08  Escherichia coli K-12

pLDDT: mean 95.73, std 6.87, range [51.5, 98.75]

Mean predicted aligned error: 3.59 Å